Protein AF-A0A521T9T9-F1 (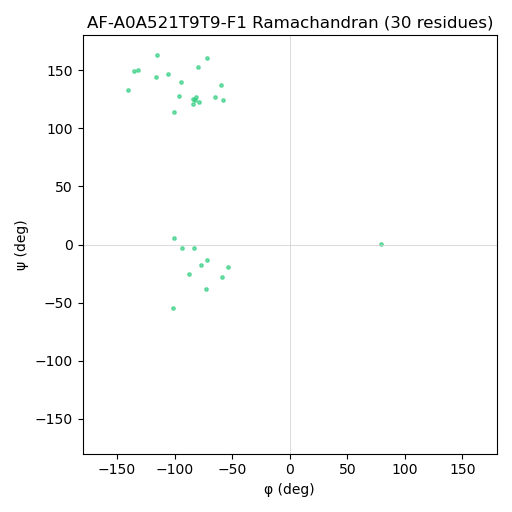afdb_monomer)

Mean predicted aligned error: 4.46 Å

pLDDT: mean 83.43, std 4.98, range [65.94, 89.69]

Sequence (32 aa):
MHTVTCGDCGDECQIPFEPKFNRPVYCSECFQ

Nearest PDB structures (foldseek):
  2gvi-assembly1_A  TM=6.780E-01  e=7.218E+00  Thermoplasma acidophilum
  6ro4-assembly1_E  TM=5.875E-01  e=5.818E+00  Homo sapiens

Structure (mmCIF, N/CA/C/O backbone):
data_AF-A0A521T9T9-F1
#
_entry.id   AF-A0A521T9T9-F1
#
loop_
_atom_site.group_PDB
_atom_site.id
_atom_site.type_symbol
_atom_site.label_atom_id
_atom_site.label_alt_id
_atom_site.label_comp_id
_atom_site.label_asym_id
_atom_site.label_entity_id
_atom_site.label_seq_id
_atom_site.pdbx_PDB_ins_code
_atom_site.Cartn_x
_atom_site.Cartn_y
_atom_site.Cartn_z
_atom_site.occupancy
_atom_site.B_iso_or_equiv
_atom_site.auth_seq_id
_atom_site.auth_comp_id
_atom_site.auth_asym_id
_atom_site.auth_atom_id
_atom_site.pdbx_PDB_model_num
ATOM 1 N N . MET A 1 1 ? 10.314 1.851 6.154 1.00 74.81 1 MET A N 1
ATOM 2 C CA . MET A 1 1 ? 8.915 2.030 5.720 1.00 74.81 1 MET A CA 1
ATOM 3 C C . MET A 1 1 ? 8.971 2.369 4.247 1.00 74.81 1 MET A C 1
ATOM 5 O O . MET A 1 1 ? 9.637 3.337 3.905 1.00 74.81 1 MET A O 1
ATOM 9 N N . HIS A 1 2 ? 8.412 1.525 3.386 1.00 83.81 2 HIS A N 1
ATOM 10 C CA . HIS A 1 2 ? 8.386 1.756 1.944 1.00 83.81 2 HIS A CA 1
ATOM 11 C C . HIS A 1 2 ? 7.051 2.390 1.576 1.00 83.81 2 HIS A C 1
ATOM 13 O O . HIS A 1 2 ? 6.005 1.870 1.963 1.00 83.81 2 HIS A O 1
ATOM 19 N N . THR A 1 3 ? 7.095 3.507 0.855 1.00 84.44 3 THR A N 1
ATOM 20 C CA . THR A 1 3 ? 5.898 4.118 0.274 1.00 84.44 3 THR A CA 1
ATOM 21 C C . THR A 1 3 ? 5.539 3.348 -0.983 1.00 84.44 3 THR A C 1
ATOM 23 O O . THR A 1 3 ? 6.370 3.194 -1.880 1.00 84.44 3 THR A O 1
ATOM 26 N N . VAL A 1 4 ? 4.326 2.817 -1.021 1.00 88.00 4 VAL A N 1
ATOM 27 C CA . VAL A 1 4 ? 3.813 2.035 -2.143 1.00 88.00 4 VAL A CA 1
ATOM 28 C C . VAL A 1 4 ? 2.407 2.482 -2.469 1.00 88.00 4 VAL A C 1
ATOM 30 O O . VAL A 1 4 ? 1.652 2.878 -1.585 1.00 88.00 4 VAL A O 1
ATOM 33 N N . THR A 1 5 ? 2.048 2.373 -3.736 1.00 88.69 5 THR A N 1
ATOM 34 C CA . THR A 1 5 ? 0.682 2.610 -4.180 1.00 88.69 5 THR A CA 1
ATOM 35 C C . THR A 1 5 ? -0.141 1.343 -3.983 1.00 88.69 5 THR A C 1
ATOM 37 O O . THR A 1 5 ? 0.225 0.265 -4.456 1.00 88.69 5 THR A O 1
ATOM 40 N N . CYS A 1 6 ? -1.247 1.481 -3.266 1.00 89.69 6 CYS A N 1
ATOM 41 C CA . CYS A 1 6 ? -2.267 0.466 -3.078 1.00 89.69 6 CYS A CA 1
ATOM 42 C C . CYS A 1 6 ? -2.823 0.017 -4.435 1.00 89.69 6 CYS A C 1
ATOM 44 O O . CYS A 1 6 ? -3.312 0.832 -5.211 1.00 89.69 6 CYS A O 1
ATOM 46 N N . GLY A 1 7 ? -2.777 -1.284 -4.723 1.00 86.44 7 GLY A N 1
ATOM 47 C CA . GLY A 1 7 ? -3.285 -1.838 -5.981 1.00 86.44 7 GLY A CA 1
ATOM 48 C C . GLY A 1 7 ? -4.812 -1.839 -6.109 1.00 86.44 7 GLY A C 1
ATOM 49 O O . GLY A 1 7 ? -5.309 -2.073 -7.204 1.00 86.44 7 GLY A O 1
ATOM 50 N N . ASP A 1 8 ? -5.537 -1.608 -5.013 1.00 87.44 8 ASP A N 1
ATOM 51 C CA . ASP A 1 8 ? -7.007 -1.613 -4.978 1.00 87.44 8 ASP A CA 1
ATOM 52 C C . ASP A 1 8 ? -7.569 -0.184 -4.986 1.00 87.44 8 ASP A C 1
ATOM 54 O O . ASP A 1 8 ? -8.316 0.207 -5.877 1.00 87.44 8 ASP A O 1
ATOM 58 N N . CYS A 1 9 ? -7.113 0.623 -4.031 1.00 88.69 9 CYS A N 1
ATOM 59 C CA . CYS A 1 9 ? -7.533 2.000 -3.819 1.00 88.69 9 CYS A CA 1
ATOM 60 C C . CYS A 1 9 ? -6.746 3.043 -4.630 1.00 88.69 9 CYS A C 1
ATOM 62 O O . CYS A 1 9 ? -7.267 4.112 -4.933 1.00 88.69 9 CYS A O 1
ATOM 64 N N . GLY A 1 10 ? -5.504 2.745 -5.025 1.00 85.56 10 GLY A N 1
ATOM 65 C CA . GLY A 1 10 ? -4.633 3.701 -5.717 1.00 85.56 10 GLY A CA 1
ATOM 66 C C . GLY A 1 10 ? -3.957 4.727 -4.800 1.00 85.56 10 GLY A C 1
ATOM 67 O O . GLY A 1 10 ? -3.186 5.547 -5.290 1.00 85.56 10 GLY A O 1
ATOM 68 N N . ASP A 1 11 ? -4.199 4.669 -3.489 1.00 87.38 11 ASP A N 1
ATOM 69 C CA . ASP A 1 11 ? -3.592 5.572 -2.510 1.00 87.38 11 ASP A CA 1
ATOM 70 C C . ASP A 1 11 ? -2.157 5.180 -2.135 1.00 87.38 11 ASP A C 1
ATOM 72 O O . ASP A 1 11 ? -1.761 4.011 -2.174 1.00 87.38 11 ASP A O 1
ATOM 76 N N . GLU A 1 12 ? -1.362 6.171 -1.735 1.00 88.81 12 GLU A N 1
ATOM 77 C CA . GLU A 1 12 ? 0.004 5.97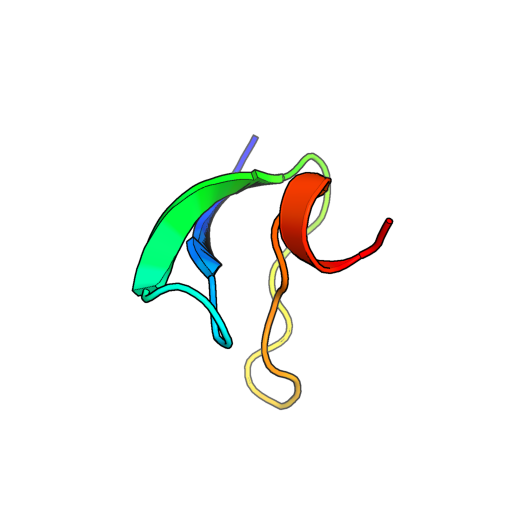3 -1.252 1.00 88.81 12 GLU A CA 1
ATOM 78 C C . GLU A 1 12 ? 0.005 5.559 0.222 1.00 88.81 12 GLU A C 1
ATOM 80 O O . GLU A 1 12 ? -0.535 6.241 1.090 1.00 88.81 12 GLU A O 1
ATOM 85 N N . CYS A 1 13 ? 0.631 4.427 0.527 1.00 86.81 13 CYS A N 1
ATOM 86 C CA . CYS A 1 13 ? 0.635 3.830 1.858 1.00 86.81 13 CYS A CA 1
ATOM 87 C C . CYS A 1 13 ? 2.047 3.432 2.277 1.00 86.81 13 CYS A C 1
ATOM 89 O O . CYS A 1 13 ? 2.885 3.072 1.450 1.00 86.81 13 CYS A O 1
ATOM 91 N N . GLN A 1 14 ? 2.314 3.464 3.584 1.00 87.44 14 GLN A N 1
ATOM 92 C CA . GLN A 1 14 ? 3.613 3.090 4.138 1.00 87.44 14 GLN A CA 1
ATOM 93 C C . GLN A 1 14 ? 3.571 1.676 4.707 1.00 87.44 14 GLN A C 1
ATOM 95 O O . GLN A 1 14 ? 2.914 1.414 5.712 1.00 87.44 14 GLN A O 1
ATOM 100 N N . ILE A 1 15 ? 4.319 0.772 4.085 1.00 84.38 15 ILE A N 1
ATOM 101 C CA . ILE A 1 15 ? 4.419 -0.625 4.506 1.00 84.38 15 ILE A CA 1
ATOM 102 C C . ILE A 1 15 ? 5.769 -0.903 5.194 1.00 84.38 15 ILE A C 1
ATOM 104 O O . ILE A 1 15 ? 6.799 -0.318 4.834 1.00 84.38 15 ILE A O 1
ATOM 108 N N . PRO A 1 16 ? 5.814 -1.801 6.192 1.00 84.00 16 PRO A N 1
ATOM 109 C CA . PRO A 1 16 ? 7.062 -2.195 6.845 1.00 84.00 16 PRO A CA 1
ATOM 110 C C . PRO A 1 16 ? 7.839 -3.282 6.081 1.00 84.00 16 PRO A C 1
ATOM 112 O O . PRO A 1 16 ? 8.926 -3.653 6.510 1.00 84.00 16 PRO A O 1
ATOM 115 N N . PHE A 1 17 ? 7.302 -3.797 4.973 1.00 81.75 17 PHE A N 1
ATOM 116 C CA . PHE A 1 17 ? 7.906 -4.848 4.151 1.00 81.75 17 PHE A CA 1
ATOM 117 C C . PHE A 1 17 ? 8.265 -4.329 2.754 1.00 81.75 17 PHE A C 1
ATOM 119 O O . PHE A 1 17 ? 7.798 -3.276 2.332 1.00 81.75 17 PHE A O 1
ATOM 126 N N . GLU A 1 18 ? 9.113 -5.062 2.038 1.00 82.25 18 GLU A N 1
ATOM 127 C CA . GLU A 1 18 ? 9.541 -4.694 0.688 1.00 82.25 18 GLU A CA 1
ATOM 128 C C . GLU A 1 18 ? 8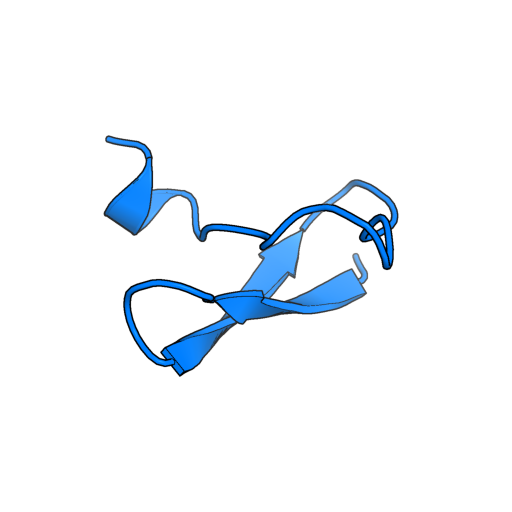.472 -5.123 -0.343 1.00 82.25 18 GLU A C 1
ATOM 130 O O . GLU A 1 18 ? 8.054 -6.291 -0.338 1.00 82.25 18 GLU A O 1
ATOM 135 N N . PRO A 1 19 ? 7.983 -4.215 -1.211 1.00 79.62 19 PRO A N 1
ATOM 136 C CA . PRO A 1 19 ? 6.984 -4.552 -2.219 1.00 79.62 19 PRO A CA 1
ATOM 137 C C . PRO A 1 19 ? 7.556 -5.536 -3.240 1.00 79.62 19 PRO A C 1
ATOM 139 O O . PRO A 1 19 ? 8.594 -5.297 -3.855 1.00 79.62 19 PRO A O 1
ATOM 142 N N . LYS A 1 20 ? 6.860 -6.653 -3.463 1.00 82.81 20 LYS A N 1
ATOM 143 C CA . LYS A 1 20 ? 7.251 -7.611 -4.502 1.00 82.81 20 LYS A CA 1
ATOM 144 C C . LYS A 1 20 ? 6.680 -7.163 -5.840 1.00 82.81 20 LYS A C 1
ATOM 146 O O . LYS A 1 20 ? 5.470 -7.164 -6.004 1.00 82.81 20 LYS A O 1
ATOM 151 N N . PHE A 1 21 ? 7.537 -6.922 -6.831 1.00 74.25 21 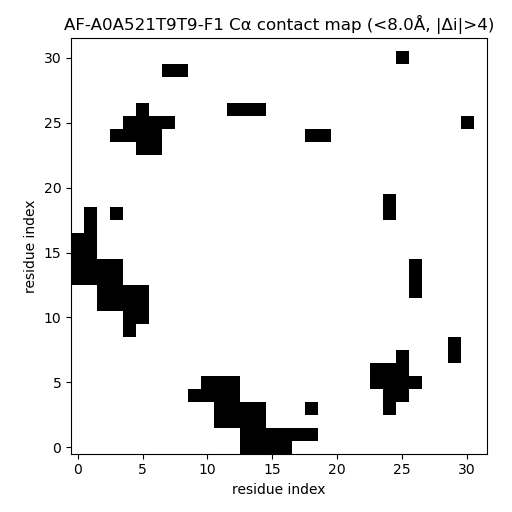PHE A N 1
ATOM 152 C CA . PHE A 1 21 ? 7.138 -6.546 -8.200 1.00 74.25 21 PHE A CA 1
ATOM 153 C C . PHE A 1 21 ? 6.130 -7.494 -8.874 1.00 74.25 21 PHE A C 1
ATOM 155 O O . PHE A 1 21 ? 5.475 -7.108 -9.833 1.00 74.25 21 PHE A O 1
ATOM 162 N N . ASN A 1 22 ? 5.995 -8.728 -8.381 1.00 81.44 22 ASN A N 1
ATOM 163 C CA . ASN A 1 22 ? 5.098 -9.737 -8.942 1.00 81.44 22 ASN A CA 1
ATOM 164 C C . ASN A 1 22 ? 3.767 -9.889 -8.174 1.00 81.44 22 ASN A C 1
ATOM 166 O O . ASN A 1 22 ? 3.014 -10.823 -8.444 1.00 81.44 22 ASN A O 1
ATOM 170 N N . ARG A 1 23 ? 3.494 -9.047 -7.163 1.00 82.06 23 ARG A N 1
ATOM 171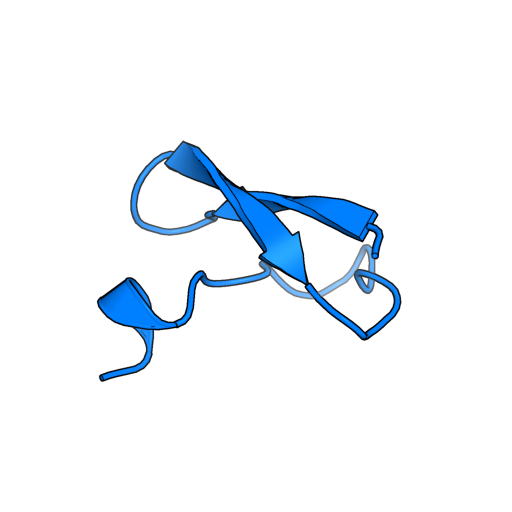 C CA . ARG A 1 23 ? 2.216 -9.034 -6.432 1.00 82.06 23 ARG A CA 1
ATOM 172 C C . ARG A 1 23 ? 1.781 -7.598 -6.119 1.00 82.06 23 ARG A C 1
ATOM 174 O O . ARG A 1 23 ? 2.602 -6.841 -5.605 1.00 82.06 23 ARG A O 1
ATOM 181 N N . PRO A 1 24 ? 0.513 -7.231 -6.369 1.00 81.94 24 PRO A N 1
ATOM 182 C CA . PRO A 1 24 ? -0.016 -5.946 -5.929 1.00 81.94 24 PRO A CA 1
ATOM 183 C C . PRO A 1 24 ? 0.082 -5.845 -4.405 1.00 81.94 24 PRO A C 1
ATOM 185 O O . PRO A 1 24 ? -0.174 -6.817 -3.688 1.00 81.94 24 PRO A O 1
ATOM 188 N N . VAL A 1 25 ? 0.502 -4.678 -3.920 1.00 85.25 25 VAL A N 1
ATOM 189 C CA . VAL A 1 25 ? 0.496 -4.384 -2.489 1.00 85.25 25 VAL A CA 1
ATOM 190 C C . VAL A 1 25 ? -0.791 -3.662 -2.140 1.00 85.25 25 VAL A C 1
ATOM 192 O O . VAL A 1 25 ? -1.253 -2.802 -2.884 1.00 85.25 25 VAL A O 1
ATOM 195 N N . TYR A 1 26 ? -1.354 -4.016 -0.994 1.00 86.62 26 TYR A N 1
ATOM 196 C CA . TYR A 1 26 ? -2.584 -3.446 -0.477 1.00 86.62 26 TYR A CA 1
ATOM 197 C C . TYR A 1 26 ? -2.296 -2.713 0.825 1.00 86.62 26 TYR A C 1
ATOM 199 O O . TYR A 1 26 ? -1.432 -3.126 1.605 1.00 86.62 26 TYR A O 1
ATOM 207 N N . CYS A 1 27 ? -3.003 -1.608 1.038 1.00 86.69 27 CYS A N 1
ATOM 208 C CA . CYS A 1 27 ? -2.967 -0.903 2.305 1.00 86.69 27 CYS A CA 1
ATOM 209 C C . CYS A 1 27 ? -3.706 -1.704 3.382 1.00 86.69 27 CYS A C 1
ATOM 211 O O . CYS A 1 27 ? -4.524 -2.574 3.077 1.00 86.69 27 CYS A O 1
ATOM 213 N N . SER A 1 28 ? -3.425 -1.402 4.650 1.00 81.38 28 SER A N 1
ATOM 214 C CA . SER A 1 28 ? -4.099 -2.055 5.778 1.00 81.38 28 SER A CA 1
ATOM 215 C C . SER A 1 28 ? -5.617 -1.859 5.748 1.00 81.38 28 SER A C 1
ATOM 217 O O . SER A 1 28 ? -6.337 -2.720 6.232 1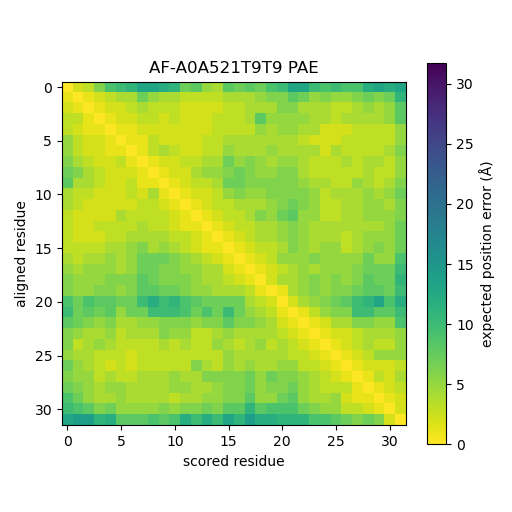.00 81.38 28 SER A O 1
ATOM 219 N N . GLU A 1 29 ? -6.097 -0.758 5.164 1.00 81.81 29 GLU A N 1
ATOM 220 C CA . GLU A 1 29 ? -7.528 -0.465 5.032 1.00 81.81 29 GLU A CA 1
ATOM 221 C C . GLU A 1 29 ? -8.214 -1.358 3.987 1.00 81.81 29 GLU A C 1
ATOM 22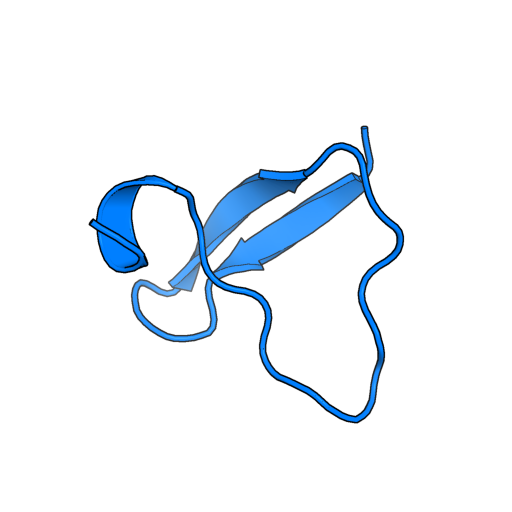3 O O . GLU A 1 29 ? -9.316 -1.830 4.231 1.00 81.81 29 GLU A O 1
ATOM 228 N N . CYS A 1 30 ? -7.554 -1.660 2.863 1.00 83.44 30 CYS A N 1
ATOM 229 C CA . CYS A 1 30 ? -8.067 -2.582 1.838 1.00 83.44 30 CYS A CA 1
ATOM 230 C C . CYS A 1 30 ? -7.934 -4.063 2.222 1.00 83.44 30 CYS A C 1
ATOM 232 O O . CYS A 1 30 ? -8.545 -4.914 1.583 1.00 83.44 30 CYS A O 1
ATOM 234 N N . PHE A 1 31 ? -7.087 -4.391 3.203 1.00 76.19 31 PHE A N 1
ATOM 235 C CA . PHE A 1 31 ? -6.873 -5.768 3.664 1.00 76.19 31 PHE A CA 1
ATOM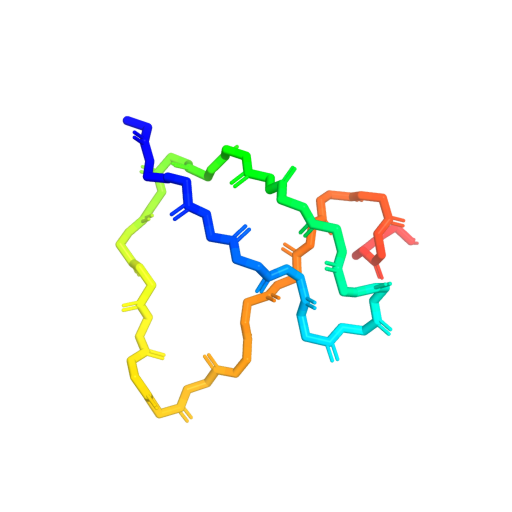 236 C C . PHE A 1 31 ? -7.755 -6.155 4.865 1.00 76.19 31 PHE A C 1
ATOM 238 O O . PHE A 1 31 ? -7.662 -7.291 5.337 1.00 76.19 31 PHE A O 1
ATOM 245 N N . GLN A 1 32 ? -8.555 -5.216 5.379 1.00 65.94 32 GLN A N 1
ATOM 246 C CA . GLN A 1 32 ? -9.538 -5.437 6.443 1.00 65.94 32 GLN A CA 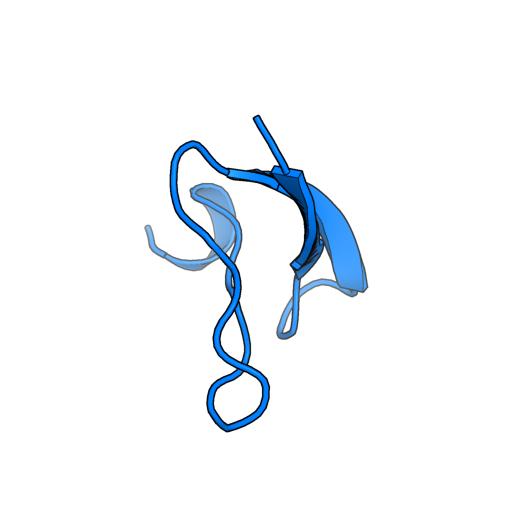1
ATOM 247 C C . GLN A 1 32 ? -10.819 -6.067 5.886 1.00 65.94 32 GLN A C 1
ATOM 249 O O . GLN A 1 32 ? -11.361 -6.962 6.575 1.00 65.94 32 GLN A O 1
#

Foldseek 3Di:
DDFDQAPPPRDTEDDPDDDDPVDGDHHPVVVD

Secondary structure (DSSP, 8-state):
-EEEE-TTT--EEEESSPPPTTS----TTTT-

Solvent-accessible surface area (backbone atoms only — not comparable to full-atom values): 2184 Å² total; per-residue (Å²): 112,41,82,42,58,16,66,82,81,64,47,81,36,77,36,91,60,84,86,50,96,90,53,81,48,68,39,76,78,81,73,108

Radius of gyration: 8.45 Å; Cα contacts (8 Å, |Δi|>4): 45; chains: 1; bounding box: 19×16×16 Å